Protein AF-G9KT12-F1 (afdb_monomer)

Mean predicted aligned error: 8.35 Å

Secondary structure (DSSP, 8-state):
---SS--TT-BTTBSSSSS-TT-----PPPTT--HHHHH-HHHHHHHHHHH--------TTS-PPEEEEEEHHHHHHHHHHHHHHTTTSEEEEEESSHHHHHHHHHHTS--B----HHHHHHHHHTT------------STTTTT---------

Nearest PDB structures (foldseek):
  5dyh-assembly1_A  TM=9.415E-01  e=3.322E-15  Homo sapiens
  2hau-assembly2_B  TM=9.224E-01  e=2.242E-15  Homo sapiens
  3s9m-assembly2_D-3  TM=9.148E-01  e=6.398E-15  Homo sapiens
  6d04-assembly1_C  TM=9.098E-01  e=2.705E-14  Homo sapiens
  1jnf-assembly1_A  TM=9.035E-01  e=4.279E-14  Oryctolagus cuniculus

InterPro domains:
  IPR001156 Transferrin-like domain [PF00405] (1-52)
  IPR001156 Transferrin-like domain [PF00405] (66-140)
  IPR001156 Transferrin-like domain [PR00422] (15-33)
  IPR001156 Transferrin-like domain [PR00422] (36-52)
  IPR001156 Transferrin-like domain [PS51408] (1-52)
  IPR001156 Transferrin-like domain [PS51408] (66-154)
  IPR001156 Transferrin-like domain [SM00094] (66-154)

Organism: Mustela putorius furo (NCBI:txid9669)

Sequence (154 aa):
DKSKAFQLFGSPLGKDLLFKDSAQGFLRIPSKMDTWLYLGYDYVTALRNLREDVRPDTPRDECKKVKWCAIGHHERVKCDEWSINSEGKIECETAESTEDCIAKIAKGEADAMSLDGGFIYIAGQCGLVPVLAENYKTQGAQCSSTVEEGYKAV

Solvent-accessible surface area (backbone atoms only — not comparable to full-atom values): 9923 Å² total; per-residue (Å²): 136,80,61,90,90,61,58,78,36,52,56,96,89,53,78,51,64,99,38,52,46,83,54,90,77,85,78,87,78,58,92,87,60,47,74,62,70,70,62,31,49,69,54,51,50,53,56,48,63,73,69,46,90,70,73,76,89,65,63,92,82,61,81,74,58,45,27,36,43,21,58,41,71,74,40,36,57,56,41,50,56,47,18,62,78,47,76,57,46,34,41,73,39,75,27,87,38,70,69,54,36,48,50,32,34,55,61,66,76,23,69,45,70,90,72,56,76,71,54,46,54,54,36,40,78,64,73,50,78,91,85,80,80,92,81,88,73,91,79,63,104,51,75,84,76,63,74,72,80,70,79,79,79,125

pLDDT: mean 87.12, std 15.45, range [40.5, 98.69]

Foldseek 3Di:
DADPVDDPLDDPVDAQPVHHNPDDDDDDDDPPQDPLLVCWQVRVVVVVVVVDPDDDPDPPPDLAAAEEEAADDVRQVVQVVVCVVVVNSYHYDYDNDPVVSLVCCRSVVGPDYDDDPVVLLVSVVSVDDDDDDDDPDPDDPCPPDDDDPDDPSD

Structure (mmCIF, N/CA/C/O backbone):
data_AF-G9KT12-F1
#
_entry.id   AF-G9KT12-F1
#
loop_
_atom_site.group_PDB
_atom_site.id
_atom_site.type_symbol
_atom_site.label_atom_id
_atom_site.label_alt_id
_atom_site.label_comp_id
_atom_site.label_asym_id
_atom_site.label_entity_id
_atom_site.label_seq_id
_atom_site.pdbx_PDB_ins_code
_atom_site.Cartn_x
_atom_site.Cartn_y
_atom_site.Cartn_z
_atom_site.occupancy
_atom_site.B_iso_or_equiv
_atom_site.auth_seq_id
_atom_site.auth_comp_id
_atom_site.auth_asym_id
_atom_site.auth_atom_id
_atom_site.pdbx_PDB_model_num
ATOM 1 N N . ASP A 1 1 ? -13.967 -3.285 37.368 1.00 52.38 1 ASP A N 1
ATOM 2 C CA . ASP A 1 1 ? -15.059 -2.473 37.934 1.00 52.38 1 ASP A CA 1
ATOM 3 C C . ASP A 1 1 ? -15.561 -1.448 36.934 1.00 52.38 1 ASP A C 1
ATOM 5 O O . ASP A 1 1 ? -14.757 -0.688 36.409 1.00 52.38 1 ASP A O 1
ATOM 9 N N . LYS A 1 2 ? -16.869 -1.438 36.638 1.00 64.06 2 LYS A N 1
ATOM 10 C CA . LYS A 1 2 ? -17.511 -0.354 35.874 1.00 64.06 2 LYS A CA 1
ATOM 11 C C . LYS A 1 2 ? -17.960 0.724 36.863 1.00 64.06 2 LYS A C 1
ATOM 13 O O . LYS A 1 2 ? -18.632 0.408 37.843 1.00 64.06 2 LYS A O 1
ATOM 18 N N . SER A 1 3 ? -17.601 1.982 36.612 1.00 77.62 3 SER A N 1
ATOM 19 C CA . SER A 1 3 ? -18.102 3.103 37.414 1.00 77.62 3 SER A CA 1
ATOM 20 C C . SER A 1 3 ? -19.627 3.170 37.324 1.00 77.62 3 SER A C 1
ATOM 22 O O . SER A 1 3 ? -20.200 3.071 36.239 1.00 77.62 3 SER A O 1
ATOM 24 N N . LYS A 1 4 ? -20.295 3.343 38.469 1.00 80.44 4 LYS A N 1
ATOM 25 C CA . LYS A 1 4 ? -21.756 3.509 38.519 1.00 80.44 4 LYS A CA 1
ATOM 26 C C . LYS A 1 4 ? -22.205 4.906 38.084 1.00 80.44 4 LYS A C 1
ATOM 28 O O . LYS A 1 4 ? -23.358 5.064 37.705 1.00 80.44 4 LYS A O 1
ATOM 33 N N . ALA A 1 5 ? -21.314 5.899 38.142 1.00 89.50 5 ALA A N 1
ATOM 34 C CA . ALA A 1 5 ? -21.644 7.292 37.843 1.00 89.50 5 ALA A CA 1
ATOM 35 C C . ALA A 1 5 ? -21.694 7.585 36.335 1.00 89.50 5 ALA A C 1
ATOM 37 O O . ALA A 1 5 ? -22.504 8.392 35.894 1.00 89.50 5 ALA A O 1
ATOM 38 N N . PHE A 1 6 ? -20.837 6.934 35.544 1.00 91.81 6 PHE A N 1
ATOM 39 C CA . PHE A 1 6 ? -20.770 7.138 34.099 1.00 91.81 6 PHE A CA 1
ATOM 40 C C . PHE A 1 6 ? -20.294 5.869 33.390 1.00 91.81 6 PHE A C 1
ATOM 42 O O . PHE A 1 6 ? -19.335 5.227 33.827 1.00 91.81 6 PHE A O 1
ATOM 49 N N . GLN A 1 7 ? -20.953 5.533 32.280 1.00 93.38 7 GLN A N 1
ATOM 50 C CA . GLN A 1 7 ? -20.594 4.417 31.412 1.00 93.38 7 GLN A CA 1
ATOM 51 C C . GLN A 1 7 ? -20.303 4.953 30.008 1.00 93.38 7 GLN A C 1
ATOM 53 O O . GLN A 1 7 ? -21.180 5.517 29.366 1.00 93.38 7 GLN A O 1
ATOM 58 N N . LEU A 1 8 ? -19.066 4.783 29.535 1.00 95.06 8 LEU A N 1
ATOM 59 C CA . LEU A 1 8 ? -18.650 5.282 28.219 1.00 95.06 8 LEU A CA 1
ATOM 60 C C . LEU A 1 8 ? -19.203 4.439 27.056 1.00 95.06 8 LEU A C 1
ATOM 62 O O . LEU A 1 8 ? -19.473 4.972 25.987 1.00 95.06 8 LEU A O 1
ATOM 66 N N . PHE A 1 9 ? -19.369 3.132 27.276 1.00 95.75 9 PHE A N 1
ATOM 67 C CA . PHE A 1 9 ? -19.814 2.144 26.282 1.00 95.75 9 PHE A CA 1
ATOM 68 C C . PHE A 1 9 ? -21.181 1.561 26.657 1.00 95.75 9 PHE A C 1
ATOM 70 O O . PHE A 1 9 ? -21.374 0.349 26.682 1.00 95.75 9 PHE A O 1
ATOM 77 N N . GLY A 1 10 ? -22.112 2.407 27.088 1.00 93.88 10 GLY A N 1
ATOM 78 C CA . GLY A 1 10 ? -23.460 1.954 27.405 1.00 93.88 10 GLY A CA 1
ATOM 79 C C . GLY A 1 10 ? -24.328 3.057 27.980 1.00 93.88 10 GLY A C 1
ATOM 80 O O . GLY A 1 10 ? -23.863 3.899 28.744 1.00 93.88 10 GLY A O 1
ATOM 81 N N . SER A 1 11 ? -25.609 3.037 27.625 1.00 93.69 11 SER A N 1
ATOM 82 C CA . SER A 1 11 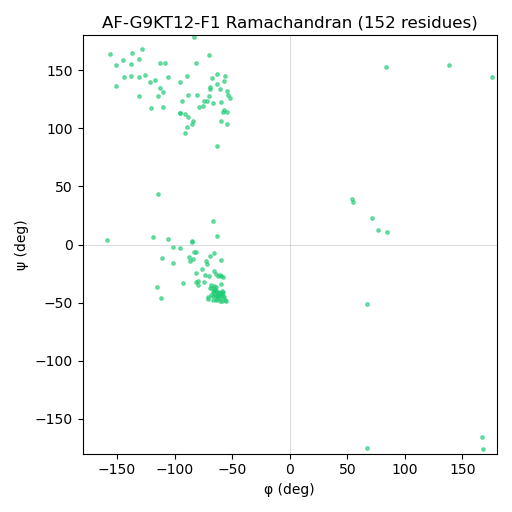? -26.578 4.026 28.084 1.00 93.69 11 SER A CA 1
ATOM 83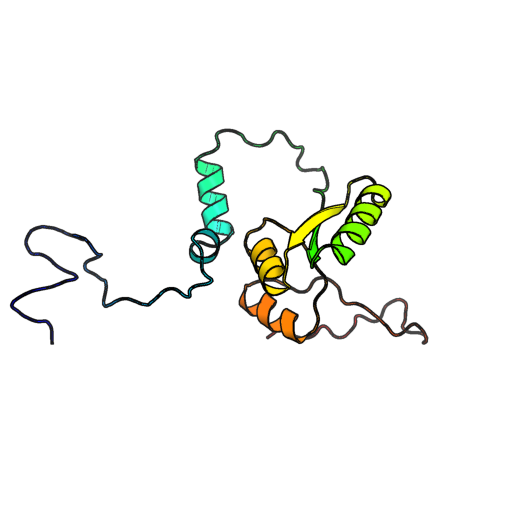 C C . SER A 1 11 ? -27.953 3.397 28.310 1.00 93.69 11 SER A C 1
ATOM 85 O O . SER A 1 11 ? -28.358 2.522 27.546 1.00 93.69 11 SER A O 1
ATOM 87 N N . PRO A 1 12 ? -28.715 3.846 29.324 1.00 92.56 12 PRO A N 1
ATOM 88 C CA . PRO A 1 12 ? -30.120 3.471 29.457 1.00 92.56 12 PRO A CA 1
ATOM 89 C C . PRO A 1 12 ? -31.020 4.157 28.411 1.00 92.56 12 PRO A C 1
ATOM 91 O O . PRO A 1 12 ? -32.167 3.755 28.254 1.00 92.56 12 PRO A O 1
ATOM 94 N N . LEU A 1 13 ? -30.528 5.189 27.712 1.00 95.00 13 LEU A N 1
ATOM 95 C CA . LEU A 1 13 ? -31.312 5.997 26.766 1.00 95.00 13 LEU A CA 1
ATOM 96 C C . LEU A 1 13 ? -31.343 5.429 25.338 1.00 95.00 13 LEU A C 1
ATOM 98 O O . LEU A 1 13 ? -32.095 5.926 24.505 1.00 95.00 13 LEU A O 1
ATOM 102 N N . GLY A 1 14 ? -30.520 4.426 25.026 1.00 95.44 14 GLY A N 1
ATOM 103 C CA . GLY A 1 14 ? -30.410 3.8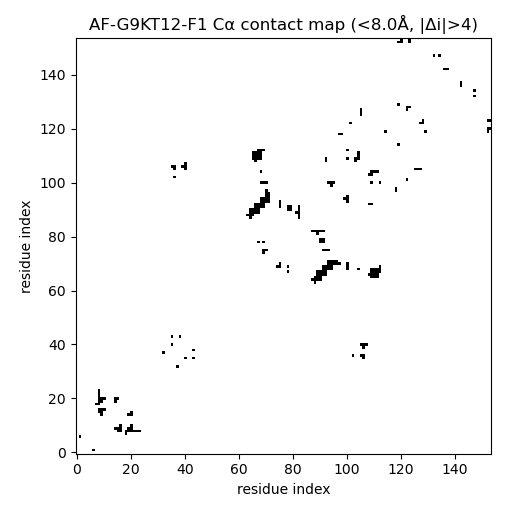74 23.677 1.00 95.44 14 GLY A CA 1
ATOM 104 C C . GLY A 1 14 ? -29.206 2.952 23.507 1.00 95.44 14 GLY A C 1
ATOM 105 O O . GLY A 1 14 ? -28.492 2.674 24.468 1.00 95.44 14 GLY A O 1
ATOM 106 N N . LYS A 1 15 ? -28.996 2.478 22.275 1.00 96.56 15 LYS A N 1
ATOM 107 C CA . LYS A 1 15 ? -27.891 1.589 21.887 1.00 96.56 15 LYS A CA 1
ATOM 108 C C . LYS A 1 15 ? -26.828 2.335 21.094 1.00 96.56 15 LYS A C 1
ATOM 110 O O . LYS A 1 15 ? -27.178 3.203 20.298 1.00 96.56 15 LYS A O 1
ATOM 115 N N . ASP A 1 16 ? -25.567 1.960 21.303 1.00 96.19 16 ASP A N 1
ATOM 116 C CA . ASP A 1 16 ? -24.398 2.424 20.546 1.00 96.19 16 ASP A CA 1
ATOM 117 C C . ASP A 1 16 ? -24.274 3.960 20.492 1.00 96.19 16 ASP A C 1
ATOM 119 O O . ASP A 1 16 ? -23.935 4.559 19.468 1.00 96.19 16 ASP A O 1
ATOM 123 N N . LEU A 1 17 ? -24.586 4.621 21.612 1.00 96.75 17 LEU A N 1
ATOM 124 C CA . LEU A 1 17 ? -24.518 6.077 21.710 1.00 96.75 17 LEU A CA 1
ATOM 125 C C . LEU A 1 17 ? -23.057 6.528 21.832 1.00 96.75 17 LEU A C 1
ATOM 127 O O . LEU A 1 17 ? -22.382 6.201 22.807 1.00 96.75 17 LEU A O 1
ATOM 131 N N . LEU A 1 18 ? -22.597 7.331 20.863 1.00 96.44 18 LEU A N 1
ATOM 132 C CA . LEU A 1 18 ? -21.204 7.772 20.648 1.00 96.44 18 LEU A CA 1
ATOM 133 C C . LEU A 1 18 ? -20.251 6.639 20.238 1.00 96.44 18 LEU A C 1
ATOM 135 O O . LEU A 1 18 ? -19.550 6.757 19.235 1.00 96.44 18 LEU A O 1
ATOM 139 N N . PHE A 1 19 ? -20.242 5.545 20.997 1.00 97.75 19 PHE A N 1
ATOM 140 C CA . PHE A 1 19 ? -19.431 4.353 20.768 1.00 97.75 19 PHE A CA 1
ATOM 141 C C . PHE A 1 19 ? -20.309 3.105 20.856 1.00 97.75 19 PHE A C 1
ATOM 143 O O . PHE A 1 19 ? -21.365 3.130 21.481 1.00 97.75 19 PHE A O 1
ATOM 150 N N . LYS A 1 20 ? -19.846 1.988 20.284 1.00 97.81 20 LYS A N 1
ATOM 151 C CA . LYS A 1 20 ? -20.560 0.710 20.400 1.00 97.81 20 LYS A CA 1
ATOM 152 C C . LYS A 1 20 ? -20.617 0.246 21.857 1.00 97.81 20 LYS A C 1
ATOM 154 O O . LYS A 1 20 ? -19.593 0.260 22.539 1.00 97.81 20 LYS A O 1
ATOM 159 N N . ASP A 1 21 ? -21.763 -0.273 22.292 1.00 96.56 21 ASP A N 1
ATOM 160 C CA . ASP A 1 21 ? -21.976 -0.769 23.661 1.00 96.56 21 ASP A CA 1
ATOM 161 C C . ASP A 1 21 ? -21.050 -1.954 24.002 1.00 96.56 21 ASP A C 1
ATOM 163 O O . ASP A 1 21 ? -20.714 -2.220 25.157 1.00 96.56 21 ASP A O 1
ATOM 167 N N . SER A 1 22 ? -20.634 -2.702 22.977 1.00 96.50 22 SER A N 1
ATOM 168 C CA . SER A 1 22 ? -19.732 -3.846 23.110 1.00 96.50 22 SER A CA 1
ATOM 169 C C . SER A 1 22 ? -18.252 -3.456 23.198 1.00 96.50 22 SER A C 1
ATOM 171 O O . SER A 1 22 ? -17.408 -4.339 23.361 1.00 96.50 22 SER A O 1
ATOM 173 N N . ALA A 1 23 ? -17.906 -2.177 23.026 1.00 96.81 23 ALA A N 1
ATOM 174 C CA . ALA A 1 23 ? -16.522 -1.730 23.099 1.00 96.81 23 ALA A CA 1
ATOM 175 C C . ALA A 1 23 ? -15.979 -1.870 24.531 1.00 96.81 23 ALA A C 1
ATOM 177 O O . ALA A 1 23 ? -16.684 -1.663 25.518 1.00 96.81 23 ALA A O 1
ATOM 178 N N . GLN A 1 24 ? -14.704 -2.245 24.643 1.00 95.56 24 GLN A N 1
ATOM 179 C CA . GLN A 1 24 ? -14.028 -2.437 25.934 1.00 95.56 24 GLN A CA 1
ATOM 180 C C . GLN A 1 24 ? -12.959 -1.373 26.207 1.00 95.56 24 GLN A C 1
ATOM 182 O O . GLN A 1 24 ? -12.468 -1.261 27.327 1.00 95.56 24 GLN A O 1
ATOM 187 N N . GLY A 1 25 ? -12.606 -0.575 25.201 1.00 96.31 25 GLY A N 1
ATOM 188 C CA . GLY A 1 25 ? -11.560 0.434 25.278 1.00 96.31 25 GLY A CA 1
ATOM 189 C C . GLY A 1 25 ? -11.186 0.944 23.893 1.00 96.31 25 GLY A C 1
ATOM 190 O O . GLY A 1 25 ? -11.888 0.688 22.914 1.00 96.31 25 GLY A O 1
ATOM 191 N N . PHE A 1 26 ? -10.058 1.643 23.823 1.00 97.19 26 PHE A N 1
ATOM 192 C CA . PHE A 1 26 ? -9.524 2.199 22.585 1.00 97.19 26 PHE A CA 1
ATOM 193 C C . PHE A 1 26 ? -8.087 1.741 22.370 1.00 97.19 26 PHE A C 1
ATOM 195 O O . PHE A 1 26 ? -7.317 1.618 23.322 1.00 97.19 26 PHE A O 1
ATOM 202 N N . LEU A 1 27 ? -7.726 1.551 21.104 1.00 97.50 27 LEU A N 1
ATOM 203 C CA . LEU A 1 27 ? -6.348 1.373 20.669 1.00 97.50 27 LEU A CA 1
ATOM 204 C C . LEU A 1 27 ? -5.952 2.590 19.841 1.00 97.50 27 LEU A C 1
ATOM 206 O O . LEU A 1 27 ? -6.716 3.053 18.994 1.00 97.50 27 LEU A O 1
ATOM 210 N N . ARG A 1 28 ? -4.760 3.129 20.101 1.00 97.62 28 ARG A N 1
ATOM 211 C CA . ARG A 1 28 ? -4.231 4.240 19.312 1.00 97.62 28 ARG A CA 1
ATOM 212 C C . ARG A 1 28 ? -3.781 3.710 17.954 1.00 97.62 28 ARG A C 1
ATOM 214 O O . ARG A 1 28 ? -2.933 2.826 17.891 1.00 97.62 28 ARG A O 1
ATOM 221 N N . ILE A 1 29 ? -4.323 4.286 16.889 1.00 96.56 29 ILE A N 1
ATOM 222 C CA . ILE A 1 29 ? -3.926 3.964 15.517 1.00 96.56 29 ILE A CA 1
ATOM 223 C C . ILE A 1 29 ? -2.493 4.487 15.269 1.00 96.56 29 ILE A C 1
ATOM 225 O O . ILE A 1 29 ? -2.198 5.625 15.663 1.00 96.56 29 ILE A O 1
ATOM 229 N N . PRO A 1 30 ? -1.587 3.689 14.663 1.00 95.69 30 PRO A N 1
ATOM 230 C CA . PRO A 1 30 ? -0.242 4.136 14.300 1.00 95.69 30 PRO A CA 1
ATOM 231 C C . PRO A 1 30 ? -0.264 5.371 13.394 1.00 95.69 30 PRO A C 1
ATOM 233 O O . PRO A 1 30 ? -1.116 5.492 12.522 1.00 95.69 30 PRO A O 1
ATOM 236 N N . SER A 1 31 ? 0.705 6.275 13.543 1.00 95.69 31 SER A N 1
ATOM 237 C CA . SER A 1 31 ? 0.717 7.550 12.804 1.00 95.69 31 SER A CA 1
ATOM 238 C C . SER A 1 31 ? 0.845 7.404 11.284 1.00 95.69 31 SER A C 1
ATOM 240 O O . SER A 1 31 ? 0.401 8.291 10.563 1.00 95.69 31 SER A O 1
ATOM 242 N N . LYS A 1 32 ? 1.433 6.305 10.797 1.00 93.06 32 LYS A N 1
ATOM 243 C CA . LYS A 1 32 ? 1.546 6.001 9.360 1.00 93.06 32 LYS A CA 1
ATOM 244 C C . LYS A 1 32 ? 0.289 5.346 8.765 1.00 93.06 32 LYS A C 1
ATOM 246 O O . LYS A 1 32 ? 0.236 5.136 7.560 1.00 93.06 32 LYS A O 1
ATOM 251 N N . MET A 1 33 ? -0.705 5.000 9.584 1.00 94.25 33 MET A N 1
ATOM 252 C CA . MET A 1 33 ? -1.920 4.324 9.130 1.00 94.25 33 MET A CA 1
ATOM 253 C C . MET A 1 33 ? -2.981 5.353 8.735 1.00 94.25 33 MET A C 1
ATOM 255 O O . MET A 1 33 ? -3.653 5.936 9.586 1.00 94.25 33 MET A O 1
ATOM 259 N N . ASP A 1 34 ? -3.117 5.576 7.431 1.00 94.19 34 ASP A N 1
ATOM 260 C CA . ASP A 1 34 ? -4.193 6.385 6.865 1.00 94.19 34 ASP A CA 1
ATOM 261 C C . ASP A 1 34 ? -5.488 5.574 6.679 1.00 94.19 34 ASP A C 1
ATOM 263 O O . ASP A 1 34 ? -5.557 4.380 6.979 1.00 94.19 34 ASP A O 1
ATOM 267 N N . THR A 1 35 ? -6.548 6.225 6.190 1.00 94.19 35 THR A N 1
ATOM 268 C CA . THR A 1 35 ? -7.851 5.577 5.980 1.00 94.19 35 THR A CA 1
ATOM 269 C C . THR A 1 35 ? -7.772 4.394 5.017 1.00 94.19 35 THR A C 1
ATOM 271 O O . THR A 1 35 ? -8.494 3.420 5.212 1.00 94.19 35 THR A O 1
ATOM 274 N N . TRP A 1 36 ? -6.906 4.450 4.000 1.00 93.50 36 TRP A N 1
ATOM 275 C CA . TRP A 1 36 ? -6.782 3.361 3.035 1.00 93.50 36 TRP A CA 1
ATOM 276 C C . TRP A 1 36 ? -6.120 2.140 3.665 1.00 93.50 36 TRP A C 1
ATOM 278 O O . TRP A 1 36 ? -6.644 1.035 3.554 1.00 93.50 36 TRP A O 1
ATOM 288 N N . LEU A 1 37 ? -5.011 2.340 4.379 1.00 93.88 37 LEU A N 1
ATOM 289 C CA . LEU A 1 37 ? -4.313 1.265 5.083 1.00 93.88 37 LEU A CA 1
ATOM 290 C C . LEU A 1 37 ? -5.157 0.683 6.221 1.00 93.88 37 LEU A C 1
ATOM 292 O O . LEU A 1 37 ? -5.113 -0.520 6.451 1.00 93.88 37 LEU A O 1
ATOM 296 N N . TYR A 1 38 ? -5.945 1.512 6.914 1.00 95.69 38 TYR A N 1
ATOM 297 C CA . TYR A 1 38 ? -6.832 1.051 7.986 1.00 95.69 38 TYR A CA 1
ATOM 298 C C . TYR A 1 38 ? -7.972 0.164 7.466 1.00 95.69 38 TYR A C 1
ATOM 300 O O . TYR A 1 38 ? -8.339 -0.816 8.108 1.00 95.69 38 TYR A O 1
ATOM 308 N N . LEU A 1 39 ? -8.558 0.524 6.319 1.00 95.31 39 LEU A N 1
ATOM 309 C CA . LEU A 1 39 ? -9.659 -0.226 5.713 1.00 95.31 39 LEU A CA 1
ATOM 310 C C . LEU A 1 39 ? -9.181 -1.442 4.906 1.00 95.31 39 LEU A C 1
ATOM 312 O O . LEU A 1 39 ? -9.887 -2.446 4.857 1.00 95.31 39 LEU A O 1
ATOM 316 N N . GLY A 1 40 ? -8.000 -1.355 4.292 1.00 93.44 40 GLY A N 1
ATOM 317 C CA . GLY A 1 40 ? -7.433 -2.388 3.430 1.00 93.44 40 GLY A CA 1
ATOM 318 C C . GLY A 1 40 ? -7.938 -2.325 1.984 1.00 93.44 40 GLY A C 1
ATOM 319 O O . GLY A 1 40 ? -9.051 -1.872 1.701 1.00 93.44 40 GLY A O 1
ATOM 320 N N . TYR A 1 41 ? -7.104 -2.804 1.057 1.00 92.12 41 TYR A N 1
ATOM 321 C CA . TYR A 1 41 ? -7.338 -2.722 -0.388 1.00 92.12 41 TYR A CA 1
ATOM 322 C C . TYR A 1 41 ? -8.684 -3.322 -0.823 1.00 92.12 41 TYR A C 1
ATOM 324 O O . TYR A 1 41 ? -9.454 -2.659 -1.522 1.00 92.12 41 TYR A O 1
ATOM 332 N N . ASP A 1 42 ? -9.005 -4.536 -0.371 1.00 92.44 42 ASP A N 1
ATOM 333 C CA . ASP A 1 42 ? -10.217 -5.250 -0.791 1.00 92.44 42 ASP A CA 1
ATOM 334 C C . ASP A 1 42 ? -11.493 -4.514 -0.377 1.00 92.44 42 ASP A C 1
ATOM 336 O O . ASP A 1 42 ? -12.422 -4.350 -1.172 1.00 92.44 42 ASP A O 1
ATOM 340 N N . TYR A 1 43 ? -11.531 -4.024 0.865 1.00 94.62 43 TYR A N 1
ATOM 341 C CA . TYR A 1 43 ? -12.700 -3.332 1.391 1.00 94.62 43 TYR A CA 1
ATOM 342 C C . TYR A 1 43 ? -12.909 -1.988 0.697 1.00 94.62 43 TYR A C 1
ATOM 344 O O . TYR A 1 43 ? -14.033 -1.653 0.313 1.00 94.62 43 TYR A O 1
ATOM 352 N N . VAL A 1 44 ? -11.836 -1.219 0.481 1.00 93.00 44 VAL A N 1
ATOM 353 C CA . VAL A 1 44 ? -11.964 0.060 -0.222 1.00 93.00 44 VAL A CA 1
ATOM 354 C C . VAL A 1 44 ? -12.337 -0.147 -1.690 1.00 93.00 44 VAL A C 1
ATOM 356 O O . VAL A 1 44 ? -13.177 0.589 -2.211 1.00 93.00 44 VAL A O 1
ATOM 359 N N . THR A 1 45 ? -11.799 -1.178 -2.340 1.00 90.81 45 THR A N 1
ATOM 360 C CA . THR A 1 45 ? -12.180 -1.550 -3.710 1.00 90.81 45 THR A CA 1
ATOM 361 C C . THR A 1 45 ? -13.659 -1.930 -3.788 1.00 90.81 45 THR A C 1
ATOM 363 O O . THR A 1 45 ? -14.373 -1.437 -4.660 1.00 90.81 45 THR A O 1
ATOM 366 N N . ALA A 1 46 ? -14.166 -2.719 -2.836 1.00 92.19 46 ALA A N 1
ATOM 367 C CA . ALA A 1 46 ? -15.589 -3.047 -2.757 1.00 92.19 46 ALA A CA 1
ATOM 368 C C . ALA A 1 46 ? -16.467 -1.794 -2.582 1.00 92.19 46 ALA A C 1
ATOM 370 O O . ALA A 1 46 ? -17.481 -1.653 -3.263 1.00 92.19 46 ALA A O 1
ATOM 371 N N . LEU A 1 47 ? -16.066 -0.849 -1.723 1.00 91.56 47 LEU A N 1
ATOM 372 C CA . LEU A 1 47 ? -16.789 0.414 -1.540 1.00 91.56 47 LEU A CA 1
ATOM 373 C C . LEU A 1 47 ? -16.774 1.304 -2.790 1.00 91.56 47 LEU A C 1
ATOM 375 O O . LEU A 1 47 ? -17.783 1.949 -3.077 1.00 91.56 47 LEU A O 1
ATOM 379 N N . ARG A 1 48 ? -15.657 1.353 -3.526 1.00 88.81 48 ARG A N 1
ATOM 380 C CA . ARG A 1 48 ? -15.562 2.084 -4.801 1.00 88.81 48 ARG A CA 1
ATOM 381 C C . ARG A 1 48 ? -16.497 1.487 -5.848 1.00 88.81 48 ARG A C 1
ATOM 383 O O . ARG A 1 48 ? -17.308 2.219 -6.405 1.00 88.81 48 ARG A O 1
ATOM 390 N N . ASN A 1 49 ? -16.480 0.164 -6.003 1.00 88.31 49 ASN A N 1
ATOM 391 C CA . ASN A 1 49 ? -17.344 -0.557 -6.943 1.00 88.31 49 ASN A CA 1
ATOM 392 C C . ASN A 1 49 ? -18.846 -0.352 -6.677 1.00 88.31 49 ASN A C 1
ATOM 394 O O . ASN A 1 49 ? -19.647 -0.478 -7.594 1.00 88.31 49 ASN A O 1
ATOM 398 N N . LEU A 1 50 ? -19.240 -0.070 -5.429 1.00 90.06 50 LEU A N 1
ATOM 399 C CA . LEU A 1 50 ? -20.631 0.232 -5.072 1.00 90.06 50 LEU A CA 1
ATOM 400 C C . LEU A 1 50 ? -21.034 1.687 -5.349 1.00 90.06 50 LEU A C 1
ATOM 402 O O . LEU A 1 50 ? -22.223 1.972 -5.448 1.00 90.06 50 LEU A O 1
ATOM 406 N N . ARG A 1 51 ? -20.071 2.615 -5.390 1.00 88.38 51 ARG A N 1
ATOM 407 C CA . ARG A 1 51 ? -20.326 4.049 -5.604 1.00 88.38 51 ARG A CA 1
ATOM 408 C C . ARG A 1 51 ? -20.236 4.449 -7.067 1.00 88.38 51 ARG A C 1
ATOM 410 O O . ARG A 1 51 ? -20.917 5.384 -7.474 1.00 88.38 51 ARG A O 1
ATOM 417 N N . GLU A 1 52 ? -19.360 3.802 -7.820 1.00 81.81 52 GLU A N 1
ATOM 418 C CA . GLU A 1 52 ? -19.158 4.094 -9.231 1.00 81.81 52 GLU A CA 1
ATOM 419 C C . GLU A 1 52 ? -20.127 3.251 -10.071 1.00 81.81 52 GLU A C 1
ATOM 421 O O . GLU A 1 52 ? -19.963 2.043 -10.205 1.00 81.81 52 GLU A O 1
ATOM 426 N N . ASP A 1 53 ? -21.121 3.900 -10.686 1.00 65.12 53 ASP A N 1
ATOM 427 C CA . ASP A 1 53 ? -21.985 3.290 -11.717 1.00 65.12 53 ASP A CA 1
ATOM 428 C C . ASP A 1 53 ? -21.208 2.932 -13.004 1.00 65.12 53 ASP A C 1
ATOM 430 O O . ASP A 1 53 ? -21.734 2.294 -13.920 1.00 65.12 53 ASP A O 1
ATOM 434 N N . VAL A 1 54 ? -19.938 3.341 -13.089 1.00 60.31 54 VAL A N 1
ATOM 435 C CA . VAL A 1 54 ? -19.060 3.120 -14.234 1.00 60.31 54 VAL A CA 1
ATOM 436 C C . VAL A 1 54 ? -18.307 1.813 -14.032 1.00 60.31 54 VAL A C 1
ATOM 438 O O . VAL A 1 54 ? -17.247 1.758 -13.414 1.00 60.31 54 VAL A O 1
ATOM 441 N N . ARG A 1 55 ? -18.835 0.737 -14.617 1.00 61.97 55 ARG A N 1
ATOM 442 C CA . ARG A 1 55 ? -17.977 -0.392 -14.975 1.00 61.97 55 ARG A CA 1
ATOM 443 C C . ARG A 1 55 ? -17.041 0.107 -16.071 1.00 61.97 55 ARG A C 1
ATOM 445 O O . ARG A 1 55 ? -17.552 0.573 -17.086 1.00 61.97 55 ARG A O 1
ATOM 452 N N . PRO A 1 56 ? -15.711 0.056 -15.899 1.00 59.25 56 PRO A N 1
ATOM 453 C CA . PRO A 1 56 ? -14.834 0.397 -17.000 1.00 59.25 56 PRO A CA 1
ATOM 454 C C . PRO A 1 56 ? -15.143 -0.568 -18.149 1.00 59.25 56 PRO A C 1
ATOM 456 O O . PRO A 1 56 ? -15.062 -1.784 -17.973 1.00 59.25 56 PRO A O 1
ATOM 459 N N . ASP A 1 57 ? -15.502 -0.020 -19.313 1.00 56.22 57 ASP A N 1
ATOM 460 C CA . ASP A 1 57 ? -15.698 -0.744 -20.581 1.00 56.22 57 ASP A CA 1
ATOM 461 C C . ASP A 1 57 ? -14.376 -1.334 -21.118 1.00 56.22 57 ASP A C 1
ATOM 463 O O . ASP A 1 57 ? -14.235 -1.615 -22.307 1.00 56.22 57 ASP A O 1
ATOM 467 N N . THR A 1 58 ? -13.368 -1.509 -20.257 1.00 56.75 58 THR A N 1
ATOM 468 C CA . THR A 1 58 ? -12.098 -2.104 -20.639 1.00 56.75 58 THR A CA 1
ATOM 469 C C . THR A 1 58 ? -12.303 -3.601 -20.872 1.00 56.75 58 THR A C 1
ATOM 471 O O . THR A 1 58 ? -12.787 -4.315 -19.982 1.00 56.75 58 THR A O 1
ATOM 474 N N . PRO A 1 59 ? -11.962 -4.110 -22.070 1.00 58.06 59 PRO A N 1
ATOM 475 C CA . PRO A 1 59 ? -12.017 -5.533 -22.353 1.00 58.06 59 PRO A CA 1
ATOM 476 C C . PRO A 1 59 ? -11.206 -6.295 -21.304 1.00 58.06 59 PRO A C 1
ATOM 478 O O . PRO A 1 59 ? -10.065 -5.946 -21.009 1.00 58.06 59 PRO A O 1
ATOM 481 N N . ARG A 1 60 ? -11.784 -7.365 -20.747 1.00 57.75 60 ARG A N 1
ATOM 482 C CA . ARG A 1 60 ? -11.124 -8.210 -19.733 1.00 57.75 60 ARG A CA 1
ATOM 483 C C . ARG A 1 60 ? -9.818 -8.863 -20.222 1.00 57.75 60 ARG A C 1
ATOM 485 O O . ARG A 1 60 ? -9.074 -9.362 -19.386 1.00 57.75 60 ARG A O 1
ATOM 492 N N . ASP A 1 61 ? -9.564 -8.839 -21.530 1.00 54.06 61 ASP A N 1
ATOM 493 C CA . ASP A 1 61 ? -8.405 -9.440 -22.202 1.00 54.06 61 ASP A CA 1
ATOM 494 C C . ASP A 1 61 ? -7.237 -8.472 -22.461 1.00 54.06 61 ASP A C 1
ATOM 496 O O . ASP A 1 61 ? -6.193 -8.901 -22.954 1.00 54.06 61 ASP A O 1
ATOM 500 N N . GLU A 1 62 ? -7.348 -7.181 -22.127 1.00 63.34 62 GLU A N 1
ATOM 501 C CA . GLU A 1 62 ? -6.173 -6.305 -22.182 1.00 63.34 62 GLU A CA 1
ATOM 502 C C . GLU A 1 62 ? -5.294 -6.520 -20.947 1.00 63.34 62 GLU A C 1
ATOM 504 O O . GLU A 1 62 ? -5.707 -6.286 -19.806 1.00 63.34 62 GLU A O 1
ATOM 509 N N . CYS A 1 63 ? -4.054 -6.966 -21.181 1.00 63.34 63 CYS A N 1
ATOM 510 C CA . CYS A 1 63 ? -3.035 -7.049 -20.143 1.00 63.34 63 CYS A CA 1
ATOM 511 C C . CYS A 1 63 ? -2.818 -5.644 -19.579 1.00 63.34 63 CYS A C 1
ATOM 513 O O . CYS A 1 63 ? -2.233 -4.780 -20.236 1.00 63.34 63 CYS A O 1
ATOM 515 N N . LYS A 1 64 ? -3.329 -5.417 -18.367 1.00 79.06 64 LYS A N 1
ATOM 516 C CA . LYS A 1 64 ? -3.161 -4.147 -17.672 1.00 79.06 64 LYS A CA 1
ATOM 517 C C . LYS A 1 64 ? -1.672 -3.852 -17.529 1.00 79.06 64 LYS A C 1
ATOM 519 O O . LYS A 1 64 ? -0.862 -4.751 -17.302 1.00 79.06 64 LYS A O 1
ATOM 524 N N . LYS A 1 65 ? -1.337 -2.581 -17.701 1.00 90.56 65 LYS A N 1
ATOM 525 C CA . LYS A 1 65 ? 0.017 -2.069 -17.523 1.00 90.56 65 LYS A CA 1
ATOM 526 C C . LYS A 1 65 ? 0.442 -2.254 -16.069 1.00 90.56 65 LYS A C 1
ATOM 528 O O . LYS A 1 65 ? -0.400 -2.150 -15.181 1.00 90.56 65 LYS A O 1
ATOM 533 N N . VAL A 1 66 ? 1.727 -2.506 -15.843 1.00 95.50 66 VAL A N 1
ATOM 534 C CA . VAL A 1 66 ? 2.303 -2.630 -14.499 1.00 95.50 66 VAL A CA 1
ATOM 535 C C . VAL A 1 66 ? 2.860 -1.280 -14.075 1.00 95.50 66 VAL A C 1
ATOM 537 O O . VAL A 1 66 ? 3.730 -0.730 -14.749 1.00 95.50 66 VAL A O 1
ATOM 540 N N . LYS A 1 67 ? 2.397 -0.763 -12.942 1.00 97.50 67 LYS A N 1
ATOM 541 C CA . LYS A 1 67 ? 2.918 0.448 -12.310 1.00 97.50 67 LYS A CA 1
ATOM 542 C C . LYS A 1 67 ? 4.123 0.127 -11.436 1.00 97.50 67 LYS A C 1
ATOM 544 O O . LYS A 1 67 ? 3.988 -0.378 -10.320 1.00 97.50 67 LYS A O 1
ATOM 549 N N . TRP A 1 68 ? 5.308 0.437 -11.934 1.00 98.44 68 TRP A N 1
ATOM 550 C CA . TRP A 1 68 ? 6.556 0.300 -11.201 1.00 98.44 68 TRP A CA 1
ATOM 551 C C . TRP A 1 68 ? 6.774 1.487 -10.260 1.00 98.44 68 TRP A C 1
ATOM 553 O O . TRP A 1 68 ? 6.701 2.637 -10.692 1.00 98.44 68 TRP A O 1
ATOM 563 N N . CYS A 1 69 ? 7.062 1.227 -8.984 1.00 98.69 69 CYS A N 1
ATOM 564 C CA . CYS A 1 69 ? 7.349 2.272 -8.004 1.00 98.69 69 CYS A CA 1
ATOM 565 C C . CYS A 1 69 ? 8.853 2.566 -7.947 1.00 98.69 69 CYS A C 1
ATOM 567 O O . CYS A 1 69 ? 9.642 1.724 -7.522 1.00 98.69 69 CYS A O 1
ATOM 569 N N . ALA A 1 70 ? 9.236 3.762 -8.386 1.00 98.56 70 ALA A N 1
ATOM 570 C CA . ALA A 1 70 ? 10.598 4.276 -8.364 1.00 98.56 70 ALA A CA 1
ATOM 571 C C . ALA A 1 70 ? 10.852 5.142 -7.118 1.00 98.56 70 ALA A C 1
ATOM 573 O O . ALA A 1 70 ? 10.012 5.960 -6.732 1.00 98.56 70 ALA A O 1
ATOM 574 N N . ILE A 1 71 ? 12.028 5.007 -6.509 1.00 98.44 71 ILE A N 1
ATOM 575 C CA . ILE A 1 71 ? 12.430 5.778 -5.332 1.00 98.44 71 ILE A CA 1
ATOM 576 C C . ILE A 1 71 ? 13.257 6.997 -5.763 1.00 98.44 71 ILE A C 1
ATOM 578 O O . ILE A 1 71 ? 14.387 6.895 -6.247 1.00 98.44 71 ILE A O 1
ATOM 582 N N . GLY A 1 72 ? 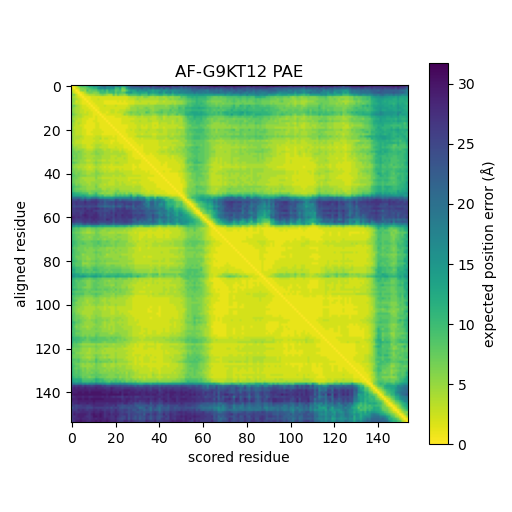12.693 8.183 -5.550 1.00 98.00 72 GLY A N 1
ATOM 583 C CA . GLY A 1 72 ? 13.320 9.463 -5.851 1.00 98.00 72 GLY A CA 1
ATOM 584 C C . GLY A 1 72 ? 13.535 9.726 -7.347 1.00 98.00 72 GLY A C 1
ATOM 585 O O . GLY A 1 72 ? 13.125 8.979 -8.237 1.00 98.00 72 GLY A O 1
ATOM 586 N N . HIS A 1 73 ? 14.195 10.848 -7.638 1.00 97.94 73 HIS A N 1
ATOM 587 C CA . HIS A 1 73 ? 14.335 11.347 -9.008 1.00 97.94 73 HIS A CA 1
ATOM 588 C C . HIS A 1 73 ? 15.173 10.435 -9.920 1.00 97.94 73 HIS A C 1
ATOM 590 O O . HIS A 1 73 ? 14.823 10.235 -11.081 1.00 97.94 73 HIS A O 1
ATOM 596 N N . HIS A 1 74 ? 16.267 9.867 -9.409 1.00 98.31 74 HIS A N 1
ATOM 597 C CA . HIS A 1 74 ? 17.194 9.083 -10.229 1.00 98.31 74 HIS A CA 1
ATOM 598 C C . HIS A 1 74 ? 16.557 7.789 -10.746 1.00 98.31 74 HIS A C 1
ATOM 600 O O . HIS A 1 74 ? 16.689 7.470 -11.928 1.00 98.31 74 HIS A O 1
ATOM 606 N N . GLU A 1 75 ? 15.830 7.062 -9.893 1.00 98.62 75 GLU A N 1
ATOM 607 C CA . GLU A 1 75 ? 15.100 5.876 -10.342 1.00 98.62 75 GLU A CA 1
ATOM 608 C C . GLU A 1 75 ? 13.940 6.246 -11.258 1.00 98.62 75 GLU A C 1
ATOM 610 O O . GLU A 1 75 ? 13.678 5.528 -12.222 1.00 98.62 75 GLU A O 1
ATOM 615 N N . ARG A 1 76 ? 13.281 7.385 -11.007 1.00 98.19 76 ARG A N 1
ATOM 616 C CA . ARG A 1 76 ? 12.191 7.858 -11.857 1.00 98.19 76 ARG A CA 1
ATOM 617 C C . ARG A 1 76 ? 12.644 8.059 -13.302 1.00 98.19 76 ARG A C 1
ATOM 619 O O . ARG A 1 76 ? 12.002 7.528 -14.199 1.00 98.19 76 ARG A O 1
ATOM 626 N N . VAL A 1 77 ? 13.766 8.744 -13.526 1.00 98.44 77 VAL A N 1
ATOM 627 C CA . VAL A 1 77 ? 14.300 8.967 -14.883 1.00 98.44 77 VAL A CA 1
ATOM 628 C C . VAL A 1 77 ? 14.544 7.639 -15.609 1.00 98.44 77 VAL A C 1
ATOM 630 O O . VAL A 1 77 ? 14.110 7.465 -16.745 1.00 98.44 77 VAL A O 1
ATOM 633 N N . LYS A 1 78 ? 15.158 6.661 -14.931 1.00 98.50 78 LYS A N 1
ATOM 634 C CA . LYS A 1 78 ? 15.382 5.320 -15.492 1.00 98.50 78 LYS A CA 1
ATOM 635 C C . LYS A 1 78 ? 14.070 4.575 -15.767 1.00 98.50 78 LYS A C 1
ATOM 637 O O . LYS A 1 78 ? 13.952 3.880 -16.775 1.00 98.50 78 LYS A O 1
ATOM 642 N N . CYS A 1 79 ? 13.092 4.697 -14.872 1.00 98.12 79 CYS A N 1
ATOM 643 C CA . CYS A 1 79 ? 11.777 4.092 -15.048 1.00 98.12 79 CYS A CA 1
ATOM 644 C C . CYS A 1 79 ? 11.058 4.690 -16.264 1.00 98.12 79 CYS A C 1
ATOM 646 O O . CYS A 1 79 ? 10.515 3.943 -17.071 1.00 98.12 79 CYS A O 1
ATOM 648 N N . ASP A 1 80 ? 11.096 6.013 -16.442 1.00 97.38 80 ASP A N 1
ATOM 649 C CA . ASP A 1 80 ? 10.450 6.685 -17.573 1.00 97.38 80 ASP A CA 1
ATOM 650 C C . ASP A 1 80 ? 11.048 6.229 -18.917 1.00 97.38 80 ASP A C 1
ATOM 652 O O . ASP A 1 80 ? 10.310 5.938 -19.860 1.00 97.38 80 ASP A O 1
ATOM 656 N N . GLU A 1 81 ? 12.373 6.060 -18.997 1.00 98.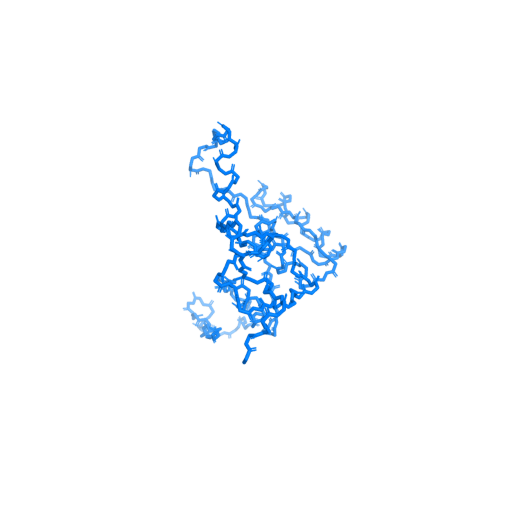00 81 GLU A N 1
ATOM 657 C CA . GLU A 1 81 ? 13.024 5.451 -20.166 1.00 98.00 81 GLU A CA 1
ATOM 658 C C . GLU A 1 81 ? 12.543 4.011 -20.413 1.00 98.00 81 GLU A C 1
ATOM 660 O O . GLU A 1 81 ? 12.283 3.619 -21.555 1.00 98.00 81 GLU A O 1
ATOM 665 N N . TRP A 1 82 ? 12.391 3.209 -19.356 1.00 97.81 82 TRP A N 1
ATOM 666 C CA . TRP A 1 82 ? 11.863 1.849 -19.464 1.00 97.81 82 TRP A CA 1
ATOM 667 C C . TRP A 1 82 ? 10.398 1.837 -19.918 1.00 97.81 82 TRP A C 1
ATOM 669 O O . TRP A 1 82 ? 10.037 1.040 -20.784 1.00 97.81 82 TRP A O 1
ATOM 679 N N . SER A 1 83 ? 9.575 2.757 -19.414 1.00 96.62 83 SER A N 1
ATOM 680 C CA . SER A 1 83 ? 8.173 2.914 -19.806 1.00 96.62 83 SER A CA 1
ATOM 681 C C . SER A 1 83 ? 8.033 3.126 -21.316 1.00 96.62 83 SER A C 1
ATOM 683 O O . SER A 1 83 ? 7.285 2.389 -21.968 1.00 96.62 83 SER A O 1
ATOM 685 N N . ILE A 1 84 ? 8.833 4.031 -21.892 1.00 96.12 84 ILE A N 1
ATOM 686 C CA . ILE A 1 84 ? 8.867 4.301 -23.339 1.00 96.12 84 ILE A CA 1
ATOM 687 C C . ILE A 1 84 ? 9.266 3.042 -24.123 1.00 96.12 84 ILE A C 1
ATOM 689 O O . ILE A 1 84 ? 8.576 2.652 -25.064 1.00 96.12 84 ILE A O 1
ATOM 693 N N . ASN A 1 85 ? 10.345 2.370 -23.711 1.00 97.25 85 ASN A N 1
ATOM 694 C CA . ASN A 1 85 ? 10.856 1.174 -24.395 1.00 97.25 85 ASN A CA 1
ATOM 695 C C . ASN A 1 85 ? 9.971 -0.071 -24.214 1.00 97.25 85 ASN A C 1
ATOM 697 O O . ASN A 1 85 ? 10.105 -1.041 -24.955 1.00 97.25 85 ASN A O 1
ATOM 701 N N . SER A 1 86 ? 9.071 -0.062 -23.231 1.00 94.69 86 SER A N 1
ATOM 702 C CA . SER A 1 86 ? 8.115 -1.144 -22.982 1.00 94.69 86 SER A CA 1
ATOM 703 C C . SER A 1 86 ? 6.836 -1.042 -23.821 1.00 94.69 86 SER A C 1
ATOM 705 O O . SER A 1 86 ? 5.924 -1.847 -23.621 1.00 94.69 86 SER A O 1
ATOM 707 N N . GLU A 1 87 ? 6.740 -0.045 -24.710 1.00 91.56 87 GLU A N 1
ATOM 708 C CA . GLU A 1 87 ? 5.529 0.280 -25.479 1.00 91.56 87 GLU A CA 1
ATOM 709 C C . GLU A 1 87 ? 4.311 0.511 -24.566 1.00 91.56 87 GLU A C 1
ATOM 711 O O . GLU A 1 87 ? 3.180 0.133 -24.869 1.00 91.56 87 GLU A O 1
ATOM 716 N N . GLY A 1 88 ? 4.552 1.116 -23.398 1.00 84.50 88 GLY A N 1
ATOM 717 C CA . GLY A 1 88 ? 3.514 1.420 -22.419 1.00 84.50 88 GLY A CA 1
ATOM 718 C C . GLY A 1 88 ? 3.030 0.226 -21.597 1.00 84.50 88 GLY A C 1
ATOM 719 O O . GLY A 1 88 ? 2.024 0.373 -20.913 1.00 84.50 88 GLY A O 1
ATOM 720 N N . LYS A 1 89 ? 3.711 -0.931 -21.616 1.00 93.12 89 LYS A N 1
ATOM 721 C CA . LYS A 1 89 ? 3.423 -2.050 -20.694 1.00 93.12 89 LYS A CA 1
ATOM 722 C C . LYS A 1 89 ? 3.821 -1.743 -19.248 1.00 93.12 89 LYS A C 1
ATOM 724 O O . LYS A 1 89 ? 3.234 -2.308 -18.329 1.00 93.12 89 LYS A O 1
ATOM 729 N N . ILE A 1 90 ? 4.804 -0.863 -19.060 1.00 96.56 90 ILE A N 1
ATOM 730 C CA . ILE A 1 90 ? 5.250 -0.357 -17.762 1.00 96.56 90 ILE A CA 1
ATOM 731 C C . ILE A 1 90 ? 4.844 1.110 -17.629 1.00 96.56 90 ILE A C 1
ATOM 733 O O . ILE A 1 90 ? 5.112 1.916 -18.520 1.00 96.56 90 ILE A O 1
ATOM 737 N N . GLU A 1 91 ? 4.229 1.460 -16.506 1.00 96.38 91 GLU A N 1
ATOM 738 C CA . GLU A 1 91 ? 4.007 2.835 -16.053 1.00 96.38 91 GLU A CA 1
ATOM 739 C C . GLU A 1 91 ? 4.843 3.096 -14.801 1.00 96.38 91 GLU A C 1
ATOM 741 O O . GLU A 1 91 ? 5.194 2.166 -14.081 1.00 96.38 91 GLU A O 1
ATOM 746 N N . CYS A 1 92 ? 5.165 4.358 -14.533 1.00 97.31 92 CYS A N 1
ATOM 747 C CA . CYS A 1 92 ? 6.025 4.723 -13.415 1.00 97.31 92 CYS A CA 1
ATOM 748 C C . CYS A 1 92 ? 5.255 5.533 -12.381 1.00 97.31 92 CYS A C 1
ATOM 750 O O . CYS A 1 92 ? 4.679 6.578 -12.693 1.00 97.31 92 CYS A O 1
ATOM 752 N N . GLU A 1 93 ? 5.331 5.082 -11.139 1.00 98.06 93 GLU A N 1
ATOM 753 C CA . GLU A 1 93 ? 4.953 5.801 -9.929 1.00 98.06 93 GLU A CA 1
ATOM 754 C C . GLU A 1 93 ? 6.226 6.172 -9.166 1.00 98.06 93 GLU A C 1
ATOM 756 O O . GLU A 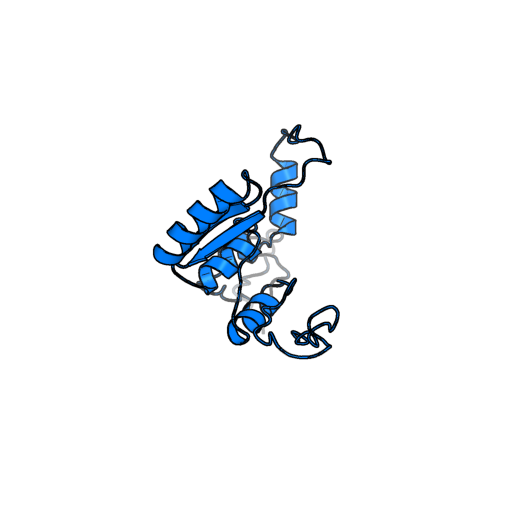1 93 ? 7.263 5.531 -9.336 1.00 98.06 93 GLU A O 1
ATOM 761 N N . THR A 1 94 ? 6.174 7.210 -8.334 1.00 97.94 94 THR A N 1
ATOM 762 C CA . THR A 1 94 ? 7.348 7.656 -7.569 1.00 97.94 94 THR A CA 1
ATOM 763 C C . THR A 1 94 ? 7.006 7.836 -6.096 1.00 97.94 94 THR A C 1
ATOM 765 O O . THR A 1 94 ? 5.914 8.302 -5.756 1.00 97.94 94 THR A O 1
ATOM 768 N N . ALA A 1 95 ? 7.954 7.512 -5.222 1.00 98.06 95 ALA A N 1
ATOM 769 C CA . ALA A 1 95 ? 7.934 7.889 -3.814 1.00 98.06 95 ALA A CA 1
ATOM 770 C C . ALA A 1 95 ? 9.323 8.352 -3.352 1.00 98.06 95 ALA A C 1
ATOM 772 O O . ALA A 1 95 ? 10.322 8.100 -4.018 1.00 98.06 95 ALA A O 1
ATOM 773 N N . GLU A 1 96 ? 9.397 9.009 -2.197 1.00 97.19 96 GLU A N 1
ATOM 774 C CA . GLU A 1 96 ? 10.667 9.496 -1.634 1.00 97.19 96 GLU A CA 1
ATOM 775 C C . GLU A 1 96 ? 11.388 8.442 -0.776 1.00 97.19 96 GLU A C 1
ATOM 777 O O . GLU A 1 96 ? 12.564 8.599 -0.452 1.00 97.19 96 GLU A O 1
ATOM 782 N N . SER A 1 97 ? 10.702 7.358 -0.399 1.00 97.75 97 SER A N 1
ATOM 783 C CA . SER A 1 97 ? 11.273 6.275 0.402 1.00 97.75 97 SER A CA 1
ATOM 784 C C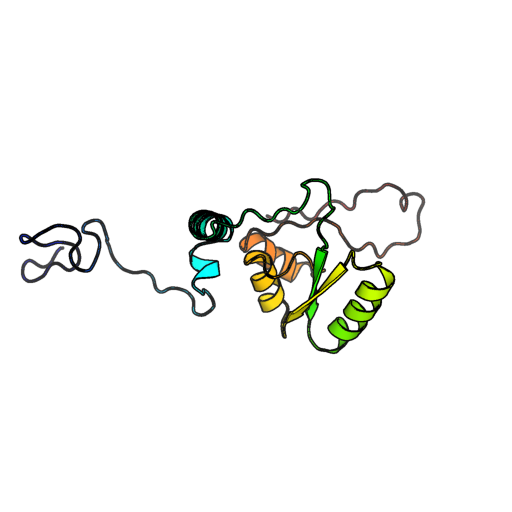 . SER A 1 97 ? 10.720 4.904 0.010 1.00 97.75 97 SER A C 1
ATOM 786 O O . SER A 1 97 ? 9.622 4.788 -0.540 1.00 97.75 97 SER A O 1
ATOM 788 N N . THR A 1 98 ? 11.464 3.848 0.345 1.00 98.00 98 THR A N 1
ATOM 789 C CA . THR A 1 98 ? 11.042 2.460 0.122 1.00 98.00 98 THR A CA 1
ATOM 790 C C . THR A 1 98 ? 9.736 2.135 0.845 1.00 98.00 98 THR A C 1
ATOM 792 O O . THR A 1 98 ? 8.850 1.515 0.265 1.00 98.00 98 THR A O 1
ATOM 795 N N . GLU A 1 99 ? 9.582 2.583 2.096 1.00 96.88 99 GLU A N 1
ATOM 796 C CA . GLU A 1 99 ? 8.363 2.344 2.880 1.00 96.88 99 GLU A CA 1
ATOM 797 C C . GLU A 1 99 ? 7.139 3.020 2.254 1.00 96.88 99 GLU A C 1
ATOM 799 O O . GLU A 1 99 ? 6.052 2.444 2.256 1.00 96.88 99 GLU A O 1
ATOM 804 N N . ASP A 1 100 ? 7.315 4.210 1.675 1.00 97.38 100 ASP A N 1
ATOM 805 C CA . ASP A 1 100 ? 6.234 4.906 0.977 1.00 97.38 100 ASP A CA 1
ATOM 806 C C . ASP A 1 100 ? 5.853 4.183 -0.320 1.00 97.38 100 ASP A C 1
ATOM 808 O O . ASP A 1 100 ? 4.665 4.078 -0.627 1.00 97.38 100 ASP A O 1
ATOM 812 N N . CYS A 1 101 ? 6.820 3.619 -1.054 1.00 98.19 101 CYS A N 1
ATOM 813 C CA . CYS A 1 101 ? 6.520 2.759 -2.202 1.00 98.19 101 CYS A CA 1
ATOM 814 C C . CYS A 1 101 ? 5.795 1.468 -1.786 1.00 98.19 101 CYS A C 1
ATOM 816 O O . CYS A 1 101 ? 4.793 1.112 -2.403 1.00 98.19 101 CYS A O 1
ATOM 818 N N . ILE A 1 102 ? 6.220 0.803 -0.705 1.00 98.06 102 ILE A N 1
ATOM 819 C CA . ILE A 1 102 ? 5.513 -0.366 -0.149 1.00 98.06 102 ILE A CA 1
ATOM 820 C C . ILE A 1 102 ? 4.073 0.009 0.218 1.00 98.06 102 ILE A C 1
ATOM 822 O O . ILE A 1 102 ? 3.138 -0.714 -0.127 1.00 98.06 102 ILE A O 1
ATOM 826 N N . ALA A 1 103 ? 3.873 1.161 0.863 1.00 97.06 103 ALA A N 1
ATOM 827 C CA . ALA A 1 103 ? 2.543 1.659 1.185 1.00 97.06 103 ALA A CA 1
ATOM 828 C C . ALA A 1 103 ? 1.718 1.938 -0.080 1.00 97.06 103 ALA A C 1
ATOM 830 O O . ALA A 1 103 ? 0.549 1.569 -0.120 1.00 97.06 103 ALA A O 1
ATOM 831 N N . LYS A 1 104 ? 2.300 2.536 -1.127 1.00 97.75 104 LYS A N 1
ATOM 832 C CA . LYS A 1 104 ? 1.626 2.730 -2.422 1.00 97.75 104 LYS A CA 1
ATOM 833 C C . LYS A 1 104 ? 1.191 1.410 -3.049 1.00 97.75 104 LYS A C 1
ATOM 835 O O . LYS A 1 104 ? 0.066 1.330 -3.539 1.00 97.75 104 LYS A O 1
ATOM 840 N N . ILE A 1 105 ? 2.031 0.377 -2.989 1.00 97.75 105 ILE A N 1
ATOM 841 C CA . ILE A 1 105 ? 1.695 -0.954 -3.506 1.00 97.75 105 ILE A CA 1
ATOM 842 C C . ILE A 1 105 ? 0.565 -1.585 -2.686 1.00 97.75 105 ILE A C 1
ATOM 844 O O . ILE A 1 105 ? -0.444 -2.001 -3.243 1.00 97.75 105 ILE A O 1
ATOM 848 N N . ALA A 1 106 ? 0.658 -1.562 -1.354 1.00 95.75 106 ALA A N 1
ATOM 849 C CA . ALA A 1 106 ? -0.405 -2.058 -0.473 1.00 95.75 106 ALA A CA 1
ATOM 850 C C . ALA A 1 106 ? -1.736 -1.303 -0.655 1.00 95.75 106 ALA A C 1
ATOM 852 O O . ALA A 1 106 ? -2.814 -1.849 -0.410 1.00 95.75 106 ALA A O 1
ATOM 853 N N . LYS A 1 107 ? -1.677 -0.042 -1.101 1.00 95.12 107 LYS A N 1
ATOM 854 C CA . LYS A 1 107 ? -2.857 0.758 -1.437 1.00 95.12 107 LYS A CA 1
ATOM 855 C C . LYS A 1 107 ? -3.389 0.514 -2.857 1.00 95.12 107 LYS A C 1
ATOM 857 O O . LYS A 1 107 ? -4.500 0.941 -3.162 1.00 95.12 107 LYS A O 1
ATOM 862 N N . GLY A 1 108 ? -2.637 -0.164 -3.722 1.00 93.44 108 GLY A N 1
ATOM 863 C CA . GLY A 1 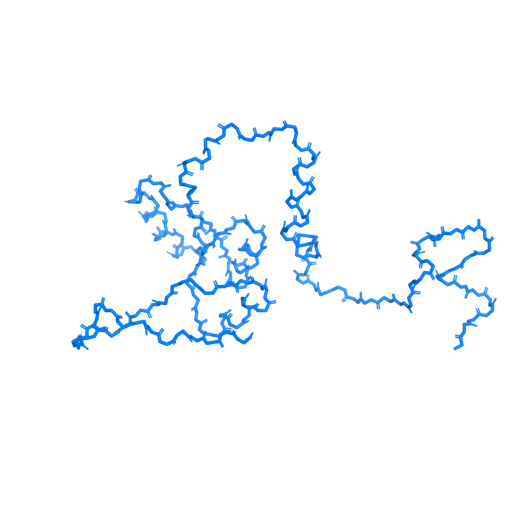108 ? -2.954 -0.312 -5.146 1.00 93.44 108 GLY A CA 1
ATOM 864 C C . GLY A 1 108 ? -2.768 0.973 -5.961 1.00 93.44 108 GLY A C 1
ATOM 865 O O . GLY A 1 108 ? -3.398 1.146 -7.003 1.00 93.44 108 GLY A O 1
ATOM 866 N N . GLU A 1 109 ? -1.945 1.905 -5.473 1.00 95.31 109 GLU A N 1
ATOM 867 C CA . GLU A 1 109 ? -1.493 3.074 -6.239 1.00 95.31 109 GLU A CA 1
ATOM 868 C C . GLU A 1 109 ? -0.345 2.706 -7.190 1.00 95.31 109 GLU A C 1
ATOM 870 O O . GLU A 1 109 ? -0.250 3.276 -8.274 1.00 95.31 109 GLU A O 1
ATOM 875 N N . ALA A 1 110 ? 0.479 1.732 -6.794 1.00 97.62 110 ALA A N 1
ATOM 876 C CA . ALA A 1 110 ? 1.524 1.095 -7.591 1.00 97.62 110 ALA A CA 1
ATOM 877 C C . ALA A 1 110 ? 1.367 -0.436 -7.531 1.00 97.62 110 ALA A C 1
ATOM 879 O O . ALA A 1 110 ? 0.623 -0.939 -6.692 1.00 97.62 110 ALA A O 1
ATOM 880 N N . ASP A 1 111 ? 2.085 -1.170 -8.382 1.00 97.00 111 ASP A N 1
ATOM 881 C CA . ASP A 1 111 ? 1.939 -2.627 -8.507 1.00 97.00 111 ASP A CA 1
ATOM 882 C C . ASP A 1 111 ? 3.202 -3.396 -8.096 1.00 97.00 111 ASP A C 1
ATOM 884 O O . ASP A 1 111 ? 3.105 -4.479 -7.521 1.00 97.00 111 ASP A O 1
ATOM 888 N N . ALA A 1 112 ? 4.393 -2.866 -8.394 1.00 97.88 112 ALA A N 1
ATOM 889 C CA . ALA A 1 112 ? 5.645 -3.595 -8.191 1.00 97.88 112 ALA A CA 1
ATOM 890 C C . ALA A 1 112 ? 6.848 -2.688 -7.907 1.00 97.88 112 ALA A C 1
ATOM 892 O O . ALA A 1 112 ? 6.901 -1.535 -8.333 1.00 97.88 112 ALA A O 1
ATOM 893 N N . MET A 1 113 ? 7.840 -3.249 -7.216 1.00 98.38 113 MET A N 1
ATOM 894 C CA . MET A 1 113 ? 9.196 -2.717 -7.076 1.00 98.38 113 MET A CA 1
ATOM 895 C C . MET A 1 113 ? 10.160 -3.865 -6.741 1.00 98.38 113 MET A C 1
ATOM 897 O O . MET A 1 113 ? 9.720 -4.934 -6.313 1.00 98.38 113 MET A O 1
ATOM 901 N N . SER A 1 114 ? 11.465 -3.643 -6.899 1.00 97.62 114 SER A N 1
ATOM 902 C CA . SER A 1 114 ? 12.488 -4.536 -6.337 1.00 97.62 114 SER A CA 1
ATOM 903 C C . SER A 1 114 ? 12.852 -4.083 -4.921 1.00 97.62 114 SER A C 1
ATOM 905 O O . SER A 1 114 ? 12.836 -2.885 -4.635 1.00 97.62 114 SER A O 1
ATOM 907 N N . LEU A 1 115 ? 13.145 -5.031 -4.029 1.00 97.25 115 LEU A N 1
ATOM 908 C CA . LEU A 1 115 ? 13.425 -4.786 -2.613 1.00 97.25 115 LEU A CA 1
ATOM 909 C C . LEU A 1 115 ? 14.605 -5.628 -2.137 1.00 97.25 115 LEU A C 1
ATOM 911 O O . LEU A 1 115 ? 14.745 -6.789 -2.523 1.00 97.25 115 LEU A O 1
ATOM 915 N N . ASP A 1 116 ? 15.402 -5.076 -1.223 1.00 95.06 116 ASP A N 1
ATOM 916 C CA . ASP A 1 116 ? 16.330 -5.888 -0.441 1.00 95.06 116 ASP A CA 1
ATOM 917 C C . ASP A 1 116 ? 15.593 -6.777 0.574 1.00 95.06 116 ASP A C 1
ATOM 919 O O . ASP A 1 116 ? 14.431 -6.553 0.930 1.00 95.06 116 ASP A O 1
ATOM 923 N N . GLY A 1 117 ? 16.297 -7.795 1.075 1.00 91.69 117 GLY A N 1
ATOM 924 C CA . GLY A 1 117 ? 15.730 -8.791 1.986 1.00 91.69 117 GLY A CA 1
ATOM 925 C C . GLY A 1 117 ? 15.139 -8.222 3.282 1.00 91.69 117 GLY A C 1
ATOM 926 O O . GLY A 1 117 ? 14.205 -8.811 3.825 1.00 91.69 117 GLY A O 1
ATOM 927 N N . GLY A 1 118 ? 15.631 -7.078 3.772 1.00 93.50 118 GLY A N 1
ATOM 928 C CA . GLY A 1 118 ? 15.089 -6.421 4.960 1.00 93.50 118 GLY A CA 1
ATOM 929 C C . GLY A 1 118 ? 13.716 -5.809 4.693 1.00 93.50 118 GLY A C 1
ATOM 930 O O . GLY A 1 118 ? 12.779 -6.016 5.468 1.00 93.50 118 GLY A O 1
ATOM 931 N N . PHE A 1 119 ? 13.556 -5.120 3.563 1.00 96.69 119 PHE A N 1
ATOM 932 C CA . PHE A 1 119 ? 12.254 -4.579 3.170 1.00 96.69 119 PHE A CA 1
ATOM 933 C C . PHE A 1 119 ? 11.276 -5.645 2.675 1.00 96.69 119 PHE A C 1
ATOM 935 O O . PHE A 1 119 ? 10.075 -5.454 2.854 1.00 96.69 119 PHE A O 1
ATOM 942 N N . ILE A 1 120 ? 11.741 -6.781 2.141 1.00 94.94 120 ILE A N 1
ATOM 943 C CA . ILE A 1 120 ? 10.863 -7.926 1.829 1.00 94.94 120 ILE A CA 1
ATOM 944 C C . ILE A 1 120 ? 10.125 -8.400 3.088 1.00 94.94 120 ILE A C 1
ATOM 946 O O . ILE A 1 120 ? 8.926 -8.665 3.027 1.00 94.94 120 ILE A O 1
ATOM 950 N N . TYR A 1 121 ? 10.801 -8.455 4.243 1.00 94.06 121 TYR A N 1
ATOM 951 C CA . TYR A 1 121 ? 10.150 -8.799 5.512 1.00 94.06 121 TYR A CA 1
ATOM 952 C C . TYR A 1 121 ? 9.035 -7.804 5.868 1.00 94.06 121 TYR A C 1
ATOM 954 O O . TYR A 1 121 ? 7.924 -8.210 6.203 1.00 94.06 121 TYR A O 1
ATOM 962 N N . ILE A 1 122 ? 9.304 -6.499 5.749 1.00 94.88 122 ILE A N 1
ATOM 963 C CA . ILE A 1 122 ? 8.319 -5.441 6.030 1.00 94.88 122 ILE A CA 1
ATOM 964 C C . ILE A 1 122 ? 7.135 -5.531 5.058 1.00 94.88 122 ILE A C 1
ATOM 966 O O . ILE A 1 122 ? 5.984 -5.521 5.486 1.00 94.88 122 ILE A O 1
ATOM 970 N N . ALA A 1 123 ? 7.412 -5.672 3.761 1.00 95.88 123 ALA A N 1
ATOM 971 C CA . ALA A 1 123 ? 6.407 -5.824 2.716 1.00 95.88 123 ALA A CA 1
ATOM 972 C C . ALA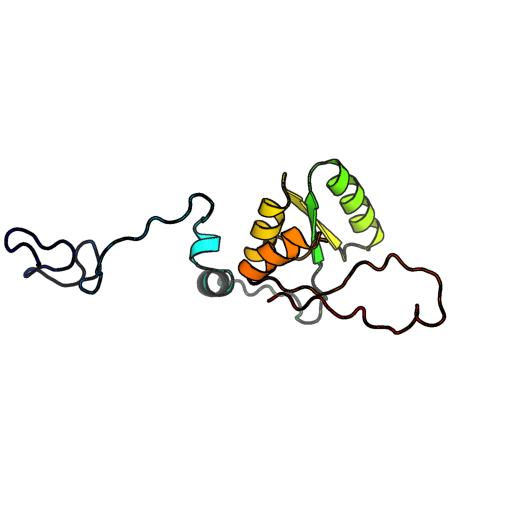 A 1 123 ? 5.511 -7.053 2.957 1.00 95.88 123 ALA A C 1
ATOM 974 O O . ALA A 1 123 ? 4.292 -6.956 2.814 1.00 95.88 123 ALA A O 1
ATOM 975 N N . GLY A 1 124 ? 6.091 -8.171 3.407 1.00 94.69 124 GLY A N 1
ATOM 976 C CA . GLY A 1 124 ? 5.350 -9.372 3.800 1.00 94.69 124 GLY A CA 1
ATOM 977 C C . GLY A 1 124 ? 4.390 -9.128 4.968 1.00 94.69 124 GLY A C 1
ATOM 978 O O . GLY A 1 124 ? 3.233 -9.536 4.911 1.00 94.69 124 GLY A O 1
ATOM 979 N N . GLN A 1 125 ? 4.812 -8.370 5.987 1.00 93.56 125 GLN A N 1
ATOM 980 C CA . GLN A 1 125 ? 3.928 -7.957 7.090 1.00 93.56 125 GLN A CA 1
ATOM 981 C C . GLN A 1 125 ? 2.799 -7.013 6.634 1.00 93.56 125 GLN A C 1
ATOM 983 O O . GLN A 1 125 ? 1.756 -6.938 7.282 1.00 93.56 125 GLN A O 1
ATOM 988 N N . CYS A 1 126 ? 2.977 -6.316 5.507 1.00 93.00 126 CYS A N 1
ATOM 989 C CA . CYS A 1 126 ? 1.935 -5.526 4.847 1.00 93.00 126 CYS A CA 1
ATOM 990 C C . CYS A 1 126 ? 1.042 -6.346 3.895 1.00 93.00 126 CYS A C 1
ATOM 992 O O . CYS A 1 126 ? 0.153 -5.772 3.269 1.00 93.00 126 CYS A O 1
ATOM 994 N N . GLY A 1 127 ? 1.251 -7.663 3.785 1.00 92.81 127 GLY A N 1
ATOM 995 C CA . GLY A 1 127 ? 0.466 -8.558 2.930 1.00 92.81 127 GLY A CA 1
ATOM 996 C C . GLY A 1 127 ? 0.927 -8.622 1.471 1.00 92.81 127 GLY A C 1
ATOM 997 O O . GLY A 1 127 ? 0.212 -9.179 0.640 1.00 92.81 127 GLY A O 1
ATOM 998 N N . LEU A 1 128 ? 2.097 -8.065 1.141 1.00 96.06 128 LEU A N 1
ATOM 999 C CA . LEU A 1 128 ? 2.687 -8.193 -0.192 1.00 96.06 128 LEU A CA 1
ATOM 1000 C C . LEU A 1 128 ? 3.408 -9.534 -0.342 1.00 96.06 128 LEU A C 1
ATOM 1002 O O . LEU A 1 128 ? 3.862 -10.131 0.634 1.00 96.06 128 LEU A O 1
ATOM 1006 N N . VAL A 1 129 ? 3.548 -9.993 -1.585 1.00 95.50 129 VAL A N 1
ATOM 1007 C CA . VAL A 1 129 ? 4.182 -11.276 -1.909 1.00 95.50 129 VAL A CA 1
ATOM 1008 C C . VAL A 1 129 ? 5.379 -11.083 -2.842 1.00 95.50 129 VAL A C 1
ATOM 1010 O O . VAL A 1 129 ? 5.301 -10.281 -3.775 1.00 95.50 129 VAL A O 1
ATOM 1013 N N . PRO A 1 130 ? 6.491 -11.808 -2.635 1.00 93.75 130 PRO A N 1
ATOM 1014 C CA . PRO A 1 130 ? 7.583 -11.833 -3.599 1.00 93.75 130 PRO A CA 1
ATOM 1015 C C . PRO A 1 130 ? 7.150 -12.577 -4.872 1.00 93.75 130 PRO A C 1
ATOM 1017 O O . PRO A 1 130 ? 6.547 -13.647 -4.795 1.00 93.75 130 PRO A O 1
ATOM 1020 N N . VAL A 1 131 ? 7.477 -12.020 -6.043 1.00 94.06 131 VAL A N 1
ATOM 1021 C CA . VAL A 1 131 ? 7.085 -12.585 -7.352 1.00 94.06 131 VAL A CA 1
ATOM 1022 C C . VAL A 1 131 ? 8.291 -13.117 -8.129 1.00 94.06 131 VAL A C 1
ATOM 1024 O O . VAL A 1 131 ? 8.244 -14.224 -8.657 1.00 94.06 131 VAL A O 1
ATOM 1027 N N . LEU A 1 132 ? 9.381 -12.346 -8.187 1.00 89.62 132 LEU A N 1
ATOM 1028 C CA . LEU A 1 132 ? 10.637 -12.690 -8.859 1.00 89.62 132 LEU A CA 1
ATOM 1029 C C . LEU A 1 132 ? 11.822 -12.260 -7.984 1.00 89.62 132 LEU A C 1
ATOM 1031 O O . LEU A 1 132 ? 11.688 -11.342 -7.176 1.00 89.62 132 LEU A O 1
ATOM 1035 N N . ALA A 1 133 ? 12.974 -12.908 -8.162 1.00 88.56 133 ALA A N 1
ATOM 1036 C CA . ALA A 1 133 ? 14.219 -12.586 -7.465 1.00 88.56 133 ALA A CA 1
ATOM 1037 C C . ALA A 1 133 ? 15.302 -12.140 -8.456 1.00 88.56 133 ALA A C 1
ATOM 1039 O O . ALA A 1 133 ? 15.424 -12.701 -9.547 1.00 88.56 133 ALA A O 1
ATOM 1040 N N . GLU A 1 134 ? 16.107 -11.150 -8.067 1.00 85.19 134 GLU A N 1
ATOM 1041 C CA . GLU A 1 134 ? 17.301 -10.763 -8.819 1.00 85.19 134 GLU A CA 1
ATOM 1042 C C . GLU A 1 134 ? 18.374 -11.855 -8.693 1.00 85.19 134 GLU A C 1
ATOM 1044 O O . GLU A 1 134 ? 18.719 -12.277 -7.589 1.00 85.19 134 GLU A O 1
ATOM 1049 N N . ASN A 1 135 ? 18.910 -12.317 -9.827 1.00 84.06 135 ASN A N 1
ATOM 1050 C CA . ASN A 1 135 ? 19.979 -13.312 -9.859 1.00 84.06 135 ASN A CA 1
ATOM 1051 C C . ASN A 1 135 ? 21.292 -12.677 -10.329 1.00 84.06 135 ASN A C 1
ATOM 1053 O O . ASN A 1 135 ? 21.399 -12.201 -11.459 1.00 84.06 135 ASN A O 1
ATOM 1057 N N . TYR A 1 136 ? 22.305 -12.703 -9.464 1.00 80.31 136 TYR A N 1
ATOM 1058 C CA . TYR A 1 136 ? 23.619 -12.109 -9.726 1.00 80.31 136 TYR A CA 1
ATOM 1059 C C . TYR A 1 136 ? 24.690 -13.134 -10.125 1.00 80.31 136 TYR A C 1
ATOM 1061 O O . TYR A 1 136 ? 25.831 -12.759 -10.398 1.00 80.31 136 TYR A O 1
ATOM 1069 N N . LYS A 1 137 ? 24.361 -14.432 -10.159 1.00 78.62 137 LYS A N 1
ATOM 1070 C CA . LYS A 1 137 ? 25.282 -15.484 -10.604 1.00 78.62 137 LYS A CA 1
ATOM 1071 C C . LYS A 1 137 ? 25.042 -15.778 -12.080 1.00 78.62 137 LYS A C 1
ATOM 1073 O O . LYS A 1 137 ? 24.014 -16.316 -12.469 1.00 78.62 137 LYS A O 1
ATOM 1078 N N . THR A 1 138 ? 26.030 -15.449 -12.904 1.00 63.69 138 THR A N 1
ATOM 1079 C CA . THR A 1 138 ? 25.969 -15.588 -14.369 1.00 63.69 138 THR A CA 1
ATOM 1080 C C . THR A 1 138 ? 26.803 -16.752 -14.911 1.00 63.69 138 THR A C 1
ATOM 1082 O O . THR A 1 138 ? 26.921 -16.912 -16.124 1.00 63.69 138 THR A O 1
ATOM 1085 N N . GLN A 1 139 ? 27.407 -17.569 -14.038 1.00 61.44 139 GLN A N 1
ATOM 1086 C CA . GLN A 1 139 ? 28.294 -18.668 -14.430 1.00 61.44 139 GLN A CA 1
ATOM 1087 C C . GLN A 1 139 ? 27.928 -19.977 -13.719 1.00 61.44 139 GLN A C 1
ATOM 1089 O O . GLN A 1 139 ? 27.850 -20.033 -12.493 1.00 61.44 139 GLN A O 1
ATOM 1094 N N . GLY A 1 140 ? 27.747 -21.036 -14.515 1.00 59.38 140 GLY A N 1
ATOM 1095 C CA . GLY A 1 140 ? 27.438 -22.400 -14.079 1.00 59.38 140 GLY A CA 1
ATOM 1096 C C . GLY A 1 140 ? 26.371 -23.056 -14.963 1.00 59.38 140 GLY A C 1
ATOM 1097 O O . GLY A 1 140 ? 25.533 -22.370 -15.542 1.00 59.38 140 GLY A O 1
ATOM 1098 N N . ALA A 1 141 ? 26.357 -24.392 -15.044 1.00 58.28 141 ALA A N 1
ATOM 1099 C CA . ALA A 1 141 ? 25.388 -25.184 -15.829 1.00 58.28 141 ALA A CA 1
ATOM 1100 C C . ALA A 1 141 ? 23.915 -25.052 -15.362 1.00 58.28 141 ALA A C 1
ATOM 1102 O O . ALA A 1 141 ? 23.041 -25.773 -15.830 1.00 58.28 141 ALA A O 1
ATOM 1103 N N . GLN A 1 142 ? 23.654 -24.143 -14.424 1.00 55.19 142 GLN A N 1
ATOM 1104 C CA . GLN A 1 142 ? 22.411 -23.963 -13.686 1.00 55.19 142 GLN A CA 1
ATOM 1105 C C . GLN A 1 142 ? 21.760 -22.583 -13.908 1.00 55.19 142 GLN A C 1
ATOM 1107 O O . GLN A 1 142 ? 20.741 -22.285 -13.289 1.00 55.19 142 GLN A O 1
ATOM 1112 N N . CYS A 1 143 ? 22.284 -21.751 -14.818 1.00 56.66 143 CYS A N 1
ATOM 1113 C CA . CYS A 1 143 ? 21.687 -20.446 -15.147 1.00 56.66 143 CYS A CA 1
ATOM 1114 C C . CYS A 1 143 ? 20.343 -20.520 -15.897 1.00 56.66 143 CYS A C 1
ATOM 1116 O O . CYS A 1 143 ? 19.702 -19.489 -16.065 1.00 56.66 143 CYS A O 1
ATOM 1118 N N . SER A 1 144 ? 19.907 -21.687 -16.380 1.00 58.09 144 SER A N 1
ATOM 1119 C CA . SER A 1 144 ? 18.712 -21.791 -17.232 1.00 58.09 144 SER A CA 1
ATOM 1120 C C . SER A 1 144 ? 17.444 -22.273 -16.524 1.00 58.09 144 SER A C 1
ATOM 1122 O O . SER A 1 144 ? 16.364 -22.126 -17.090 1.00 58.09 144 SER A O 1
ATOM 1124 N N . SER A 1 145 ? 17.527 -22.856 -15.323 1.00 56.00 145 SER A N 1
ATOM 1125 C CA . SER A 1 145 ? 16.350 -23.511 -14.723 1.00 56.00 145 SER A CA 1
ATOM 1126 C C . SER A 1 145 ? 16.374 -23.686 -13.206 1.00 56.00 145 SER A C 1
ATOM 1128 O O . SER A 1 145 ? 15.483 -24.339 -12.663 1.00 56.00 145 SER A O 1
ATOM 1130 N N . THR A 1 146 ? 17.388 -23.177 -12.508 1.00 56.91 146 THR A N 1
ATOM 1131 C CA . THR A 1 146 ? 17.446 -23.346 -11.051 1.00 56.91 146 THR A CA 1
ATOM 1132 C C . THR A 1 146 ? 16.611 -22.249 -10.426 1.00 56.91 146 THR A C 1
ATOM 1134 O O . THR A 1 146 ? 16.988 -21.081 -10.455 1.00 56.91 146 THR A O 1
ATOM 1137 N N . VAL A 1 147 ? 15.440 -22.627 -9.921 1.00 57.81 147 VAL A N 1
ATOM 1138 C CA . VAL A 1 147 ? 14.645 -21.765 -9.051 1.00 57.81 147 VAL A CA 1
ATOM 1139 C C . VAL A 1 147 ? 15.551 -21.419 -7.871 1.00 57.81 147 VAL A C 1
ATOM 1141 O O . VAL A 1 147 ? 15.976 -22.328 -7.158 1.00 57.81 147 VAL A O 1
ATOM 1144 N N . GLU A 1 148 ? 15.904 -20.141 -7.708 1.00 59.19 148 GLU A N 1
ATOM 1145 C CA . GLU A 1 148 ? 16.519 -19.675 -6.462 1.00 59.19 148 GLU A CA 1
ATOM 1146 C C . GLU A 1 148 ? 15.602 -20.142 -5.334 1.00 59.19 148 GLU A C 1
ATOM 1148 O O . GLU A 1 148 ? 14.391 -19.917 -5.420 1.00 59.19 148 GLU A O 1
ATOM 1153 N N . GLU A 1 149 ? 16.136 -20.861 -4.338 1.00 57.44 149 GLU A N 1
ATOM 1154 C CA . GLU A 1 149 ? 15.333 -21.304 -3.199 1.00 57.44 149 GLU A CA 1
ATOM 1155 C C . GLU A 1 149 ? 14.675 -20.062 -2.606 1.00 57.44 149 GLU A C 1
ATOM 1157 O O . GLU A 1 149 ? 15.338 -19.224 -1.994 1.00 57.44 149 GLU A O 1
ATOM 1162 N N . GLY A 1 150 ? 13.377 -19.903 -2.884 1.00 52.28 150 GLY A N 1
ATOM 1163 C CA . GLY A 1 150 ? 12.646 -18.711 -2.504 1.00 52.28 150 GLY A CA 1
ATOM 1164 C C . GLY A 1 150 ? 12.833 -18.501 -1.014 1.00 52.28 150 GLY A C 1
ATOM 1165 O O . GLY A 1 150 ? 12.629 -19.429 -0.223 1.00 52.28 150 GLY A O 1
ATOM 1166 N N . TYR A 1 151 ? 13.241 -17.293 -0.629 1.00 55.19 151 TYR A N 1
ATOM 1167 C CA . TYR A 1 151 ? 13.219 -16.904 0.768 1.00 55.19 151 TYR A CA 1
ATOM 1168 C C . TYR A 1 151 ? 11.792 -17.142 1.248 1.00 55.19 151 TYR A C 1
ATOM 1170 O O . TYR A 1 151 ? 10.853 -16.525 0.743 1.00 55.19 151 TYR A O 1
ATOM 1178 N N . LYS A 1 152 ? 11.621 -18.095 2.169 1.00 50.53 152 LYS A N 1
ATOM 1179 C CA . LYS A 1 152 ? 10.363 -18.295 2.883 1.00 50.53 152 LYS A CA 1
ATOM 1180 C C . LYS A 1 152 ? 10.137 -17.023 3.693 1.00 50.53 152 LYS A C 1
ATOM 1182 O O . LYS A 1 152 ? 10.591 -16.935 4.830 1.00 50.53 152 LYS A O 1
ATOM 1187 N N . ALA A 1 153 ? 9.547 -16.010 3.063 1.00 44.03 153 ALA A N 1
ATOM 1188 C CA . ALA A 1 153 ? 9.010 -14.861 3.760 1.00 44.03 153 ALA A CA 1
ATOM 1189 C C . ALA A 1 153 ? 7.981 -15.437 4.738 1.00 44.03 153 ALA A C 1
ATOM 1191 O O . ALA A 1 153 ? 7.060 -16.142 4.322 1.00 44.03 153 ALA A O 1
ATOM 1192 N N . VAL A 1 154 ? 8.297 -15.290 6.024 1.00 40.50 154 VAL A N 1
ATOM 1193 C CA . VAL A 1 154 ? 7.639 -15.951 7.158 1.00 40.50 154 VAL A CA 1
ATOM 1194 C C . VAL A 1 154 ? 6.211 -15.459 7.312 1.00 40.50 154 VAL A C 1
ATOM 1196 O O . VAL A 1 154 ? 6.026 -14.223 7.244 1.00 40.50 154 VAL A O 1
#

Radius of gyration: 22.79 Å; Cα contacts (8 Å, |Δi|>4): 136; chains: 1; bounding box: 60×36×64 Å